Protein AF-A0A229SFH8-F1 (afdb_monomer)

Sequence (79 aa):
MGRRFGQQAGDGESAGHESGRRIVTLLRKKKADLTVDDEKHMRKVVGYVHRHLAQRPAGDIRNTRWRYSLMNWGHDPGK

pLDDT: mean 84.52, std 19.39, range [36.19, 97.12]

Mean predicted aligned error: 7.58 Å

Foldseek 3Di:
DDDDPDDPPDPDDDPLLVLLVLVVVLVPDDPVPDDPVNVVSVVVLVVVLVVLVVVDDPDDPPPDPSQVSNVSSVDHPVD

Solvent-accessible surface area (backbone atoms only — not comparable to full-atom values): 5101 Å² total; per-residue (Å²): 138,84,84,81,88,75,80,90,84,63,104,59,85,52,71,41,56,58,46,31,53,52,49,56,54,54,75,71,50,55,80,90,73,61,47,74,66,53,52,52,48,52,54,51,48,53,55,48,51,56,59,52,58,76,62,62,72,84,77,88,52,91,91,34,72,68,47,54,50,37,44,32,61,76,38,64,94,87,113

Organism: NCBI:txid589330

Structure (mmCIF, N/CA/C/O backbone):
data_AF-A0A229SFH8-F1
#
_entry.id   AF-A0A229SFH8-F1
#
loop_
_atom_site.group_PDB
_atom_site.id
_atom_site.type_symbol
_atom_site.label_atom_id
_atom_site.label_alt_id
_atom_site.label_comp_id
_atom_site.label_asym_id
_atom_site.label_entity_id
_atom_site.label_seq_id
_atom_site.pdbx_PDB_ins_code
_atom_site.Cartn_x
_atom_site.Cartn_y
_atom_site.Cartn_z
_atom_site.occupancy
_atom_site.B_iso_or_equiv
_atom_site.auth_seq_id
_atom_site.auth_comp_id
_atom_site.auth_asym_id
_atom_site.auth_atom_id
_atom_site.pdbx_PDB_model_num
ATOM 1 N N . MET A 1 1 ? 12.639 13.203 -27.102 1.00 36.19 1 MET A N 1
ATOM 2 C CA . MET A 1 1 ? 12.611 14.093 -25.918 1.00 36.19 1 MET A CA 1
ATOM 3 C C . MET A 1 1 ? 12.265 13.256 -24.680 1.00 36.19 1 MET A C 1
ATOM 5 O O . MET A 1 1 ? 11.095 13.019 -24.412 1.00 36.19 1 MET A O 1
ATOM 9 N N . GLY A 1 2 ? 13.265 12.687 -23.997 1.00 36.66 2 GLY A N 1
ATOM 10 C CA . GLY A 1 2 ? 13.053 11.795 -22.847 1.00 36.66 2 GLY A CA 1
ATOM 11 C C . GLY A 1 2 ? 12.813 12.588 -21.563 1.00 36.66 2 GLY A C 1
ATOM 12 O O . GLY A 1 2 ? 13.662 13.381 -21.159 1.00 36.66 2 GLY A O 1
ATOM 13 N N . ARG A 1 3 ? 11.656 12.398 -20.925 1.00 37.47 3 ARG A N 1
ATOM 14 C CA . ARG A 1 3 ? 11.306 13.068 -19.668 1.00 37.47 3 ARG A CA 1
ATOM 15 C C . ARG A 1 3 ? 12.090 12.411 -18.524 1.00 37.47 3 ARG A C 1
ATOM 17 O O . ARG A 1 3 ? 11.789 11.291 -18.124 1.00 37.47 3 ARG A O 1
ATOM 24 N N . ARG A 1 4 ? 13.127 13.095 -18.030 1.00 37.66 4 ARG A N 1
ATOM 25 C CA . ARG A 1 4 ? 13.870 12.716 -16.820 1.00 37.66 4 ARG A CA 1
ATOM 26 C C . ARG A 1 4 ? 12.951 12.885 -15.607 1.00 37.66 4 ARG A C 1
ATOM 28 O O . ARG A 1 4 ? 12.683 14.009 -15.204 1.00 37.66 4 ARG A O 1
ATOM 35 N N . PHE A 1 5 ? 12.501 11.789 -15.005 1.00 41.25 5 PHE A N 1
ATOM 36 C CA . PHE A 1 5 ? 11.971 11.804 -13.639 1.00 41.25 5 PHE A CA 1
ATOM 37 C C . PHE A 1 5 ? 13.064 11.298 -12.707 1.00 41.25 5 PHE A C 1
ATOM 39 O O . PHE A 1 5 ? 13.100 10.135 -12.318 1.00 41.25 5 PHE A O 1
ATOM 46 N N . GLY A 1 6 ? 14.018 12.178 -12.426 1.00 37.47 6 GLY A N 1
ATOM 47 C CA . GLY A 1 6 ? 15.090 11.920 -11.485 1.00 37.47 6 GLY A CA 1
ATOM 48 C C . GLY A 1 6 ? 15.142 13.039 -10.466 1.00 37.47 6 GLY A C 1
ATOM 49 O O . GLY A 1 6 ? 15.564 14.134 -10.815 1.00 37.47 6 GLY A O 1
ATOM 50 N N . GLN A 1 7 ? 14.819 12.672 -9.225 1.00 41.94 7 GLN A N 1
ATOM 51 C CA . GLN A 1 7 ? 15.292 13.283 -7.979 1.00 41.94 7 GLN A CA 1
ATOM 52 C C . GLN A 1 7 ? 14.436 14.431 -7.430 1.00 41.94 7 GLN A C 1
ATOM 54 O O . GLN A 1 7 ? 14.688 15.604 -7.663 1.00 41.94 7 GLN A O 1
ATOM 59 N N . GLN A 1 8 ? 13.479 14.062 -6.580 1.00 42.12 8 GLN A N 1
ATOM 60 C CA . GLN A 1 8 ? 13.302 14.774 -5.316 1.00 42.12 8 GLN A CA 1
ATOM 61 C C . GLN A 1 8 ? 13.860 13.856 -4.227 1.00 42.12 8 GLN A C 1
ATOM 63 O O . GLN A 1 8 ? 13.156 13.036 -3.648 1.00 42.12 8 GLN A O 1
ATOM 68 N N . ALA A 1 9 ? 15.182 13.913 -4.070 1.00 47.06 9 ALA A N 1
ATOM 69 C CA . ALA A 1 9 ? 15.858 13.531 -2.843 1.00 47.06 9 ALA A CA 1
ATOM 70 C C . ALA A 1 9 ? 16.043 14.837 -2.069 1.00 47.06 9 ALA A C 1
ATOM 72 O O . ALA A 1 9 ? 16.937 15.618 -2.374 1.00 47.06 9 ALA A O 1
ATOM 73 N N . GLY A 1 10 ? 15.129 15.114 -1.153 1.00 40.06 10 GLY A N 1
ATOM 74 C CA . GLY A 1 10 ? 15.243 16.221 -0.217 1.00 40.06 10 GLY A CA 1
ATOM 75 C C . GLY A 1 10 ? 14.495 15.811 1.031 1.00 40.06 10 GLY A C 1
ATOM 76 O O . GLY A 1 10 ? 13.281 15.703 0.944 1.00 40.06 10 GLY A O 1
ATOM 77 N N . ASP A 1 11 ? 15.243 15.463 2.084 1.00 46.34 11 ASP A N 1
ATOM 78 C CA . ASP A 1 11 ? 14.940 15.426 3.532 1.00 46.34 11 ASP A CA 1
ATOM 79 C C . ASP A 1 11 ? 13.474 15.433 4.023 1.00 46.34 11 ASP A C 1
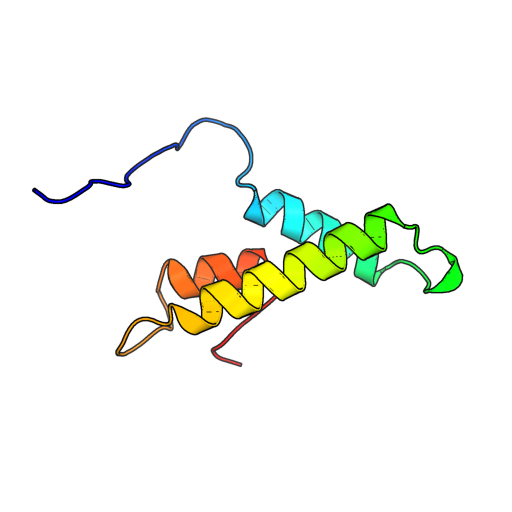ATOM 81 O O . ASP A 1 11 ? 13.122 15.996 5.055 1.00 46.34 11 ASP A O 1
ATOM 85 N N . GLY A 1 12 ? 12.600 14.760 3.294 1.00 47.91 12 GLY A N 1
ATOM 86 C CA . GLY A 1 12 ? 11.188 14.598 3.557 1.00 47.91 12 GLY A CA 1
ATOM 87 C C . GLY A 1 12 ? 10.870 13.156 3.237 1.00 47.91 12 GLY A C 1
AT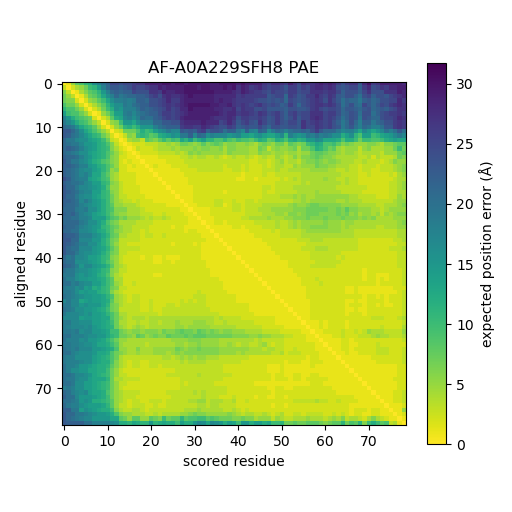OM 88 O O . GLY A 1 12 ? 11.183 12.645 2.160 1.00 47.91 12 GLY A O 1
ATOM 89 N N . GLU A 1 13 ? 10.331 12.458 4.218 1.00 58.72 13 GLU A N 1
ATOM 90 C CA . GLU A 1 13 ? 9.988 11.059 4.086 1.00 58.72 13 GLU A CA 1
ATOM 91 C C . GLU A 1 13 ? 9.208 10.772 2.794 1.00 58.72 13 GLU A C 1
ATOM 93 O O . GLU A 1 13 ? 8.247 11.460 2.452 1.00 58.72 13 GLU A O 1
ATOM 98 N N . SER A 1 14 ? 9.616 9.738 2.052 1.00 74.06 14 SER A N 1
ATOM 99 C CA . SER A 1 14 ? 8.886 9.347 0.846 1.00 74.06 14 SER A CA 1
ATOM 100 C C . SER A 1 14 ? 7.459 8.934 1.209 1.00 74.06 14 SER A C 1
ATOM 102 O O . SER A 1 14 ? 7.269 8.147 2.132 1.00 74.06 14 SER A O 1
ATOM 104 N N . ALA A 1 15 ? 6.468 9.344 0.413 1.00 79.50 15 ALA A N 1
ATOM 105 C CA . ALA A 1 15 ? 5.056 9.003 0.638 1.00 79.50 15 ALA A CA 1
ATOM 106 C C . ALA A 1 15 ? 4.793 7.492 0.846 1.00 79.50 15 ALA A C 1
ATOM 108 O O . ALA A 1 15 ? 3.841 7.111 1.522 1.00 79.50 15 ALA A O 1
ATOM 109 N N . GLY A 1 16 ? 5.642 6.623 0.279 1.00 80.00 16 GLY A N 1
ATOM 110 C CA . GLY A 1 16 ? 5.598 5.181 0.527 1.00 80.00 16 GLY A CA 1
ATOM 111 C C . GLY A 1 16 ? 5.997 4.783 1.951 1.00 80.00 16 GLY A C 1
ATOM 112 O O . GLY A 1 16 ? 5.320 3.954 2.539 1.00 80.00 16 GLY A O 1
ATOM 113 N N . HIS A 1 17 ? 7.034 5.388 2.535 1.00 82.56 17 HIS A N 1
ATOM 114 C CA . HIS A 1 17 ? 7.421 5.118 3.926 1.00 82.56 17 HIS A CA 1
ATOM 115 C C . HIS A 1 17 ? 6.338 5.578 4.909 1.00 82.56 17 HIS A C 1
ATOM 117 O O . HIS A 1 17 ? 5.988 4.829 5.826 1.00 82.56 17 HIS A O 1
ATOM 123 N N . GLU A 1 18 ? 5.736 6.742 4.649 1.00 86.06 18 GLU A N 1
ATOM 124 C CA . GLU A 1 18 ? 4.677 7.282 5.505 1.00 86.06 18 GLU A CA 1
ATOM 125 C C . GLU A 1 18 ? 3.459 6.355 5.470 1.00 86.06 18 GLU A C 1
ATOM 127 O O . GLU A 1 18 ? 2.911 5.966 6.508 1.00 86.06 18 GLU A O 1
ATOM 132 N N . SER A 1 19 ? 3.088 5.921 4.259 1.00 87.50 19 SER A N 1
ATOM 133 C CA . SER A 1 19 ? 2.026 4.942 4.061 1.00 87.50 19 SER A CA 1
ATOM 134 C C . SER A 1 19 ? 2.354 3.608 4.729 1.00 87.50 19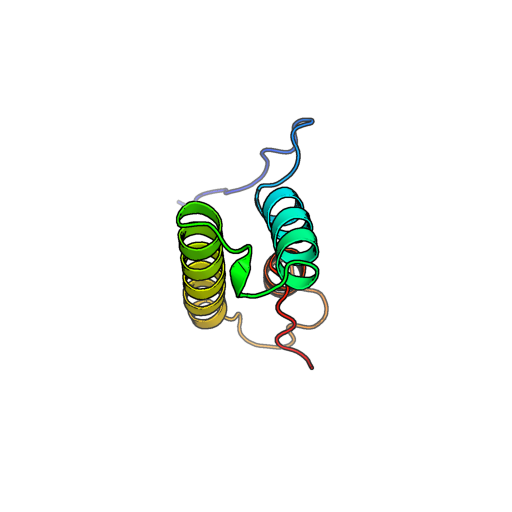 SER A C 1
ATOM 136 O O . SER A 1 19 ? 1.484 3.038 5.381 1.00 87.50 19 SER A O 1
ATOM 138 N N . GLY A 1 20 ? 3.594 3.129 4.627 1.00 88.56 20 GLY A N 1
ATOM 139 C CA . GLY A 1 20 ? 4.051 1.893 5.259 1.00 88.56 20 GLY A CA 1
ATOM 140 C C . GLY A 1 20 ? 3.843 1.898 6.774 1.00 88.56 20 GLY A C 1
ATOM 141 O O . GLY A 1 20 ? 3.267 0.959 7.326 1.00 88.56 20 GLY A O 1
ATOM 142 N N . ARG A 1 21 ? 4.215 2.986 7.460 1.00 90.00 21 ARG A N 1
ATOM 143 C CA . ARG A 1 21 ? 3.960 3.110 8.906 1.00 90.00 21 ARG A CA 1
ATOM 144 C C . ARG A 1 21 ? 2.477 3.122 9.233 1.00 90.00 21 ARG A C 1
ATOM 146 O O . ARG A 1 21 ? 2.054 2.456 10.176 1.00 90.00 21 ARG A O 1
ATOM 153 N N . ARG A 1 22 ? 1.677 3.852 8.452 1.00 92.19 22 ARG A N 1
ATOM 154 C CA . ARG A 1 22 ? 0.230 3.900 8.666 1.00 92.19 22 ARG A CA 1
ATOM 155 C C . ARG A 1 22 ? -0.410 2.527 8.465 1.00 92.19 22 ARG A C 1
ATOM 157 O O . ARG A 1 22 ? -1.242 2.147 9.281 1.00 92.19 22 ARG A O 1
ATOM 164 N N . ILE A 1 23 ? 0.029 1.747 7.475 1.00 93.12 23 ILE A N 1
ATOM 165 C CA . ILE A 1 23 ? -0.402 0.354 7.277 1.00 93.12 23 ILE A CA 1
ATOM 166 C C . ILE A 1 23 ? -0.095 -0.492 8.519 1.00 93.12 23 ILE A C 1
ATOM 168 O O . ILE A 1 23 ? -0.986 -1.176 9.015 1.00 93.12 23 ILE A O 1
ATOM 172 N N . VAL A 1 24 ? 1.120 -0.413 9.076 1.00 93.00 24 VAL A N 1
ATOM 173 C CA . VAL A 1 24 ? 1.479 -1.154 10.302 1.00 93.00 24 VAL A CA 1
ATOM 174 C C . VAL A 1 24 ? 0.585 -0.765 11.482 1.00 93.00 24 VAL A C 1
ATOM 176 O O . VAL A 1 24 ? 0.129 -1.640 12.218 1.00 93.00 24 VAL A O 1
ATOM 179 N N . THR A 1 25 ? 0.289 0.526 11.654 1.00 93.56 25 THR A N 1
ATOM 180 C CA . THR A 1 25 ? -0.644 0.995 12.689 1.00 93.56 25 THR A CA 1
ATOM 181 C C . THR A 1 25 ? -2.046 0.424 12.483 1.00 93.56 25 THR A C 1
ATOM 183 O O . THR A 1 25 ? -2.659 -0.044 13.439 1.00 93.56 25 THR A O 1
ATOM 186 N N . LEU A 1 26 ? -2.548 0.412 11.245 1.00 94.44 26 LEU A N 1
ATOM 187 C CA . LEU A 1 26 ? -3.866 -0.138 10.913 1.00 94.44 26 LEU A CA 1
ATOM 188 C C . LEU A 1 26 ? -3.960 -1.640 11.176 1.00 94.44 26 LEU A C 1
ATOM 190 O O . LEU A 1 26 ? -4.955 -2.093 11.730 1.00 94.44 26 LEU A O 1
ATOM 194 N N . LEU A 1 27 ? -2.913 -2.400 10.847 1.00 92.88 27 LEU A N 1
ATOM 195 C CA . LEU A 1 27 ? -2.853 -3.843 11.104 1.00 92.88 27 LEU A CA 1
ATOM 196 C C . LEU A 1 27 ? -2.911 -4.191 12.600 1.00 92.88 27 LEU A C 1
ATOM 198 O O . LEU A 1 27 ? -3.258 -5.316 12.950 1.00 92.88 27 LEU A O 1
ATOM 202 N N . ARG A 1 28 ? -2.579 -3.240 13.481 1.00 95.19 28 ARG A N 1
ATOM 203 C CA . ARG A 1 28 ? -2.655 -3.395 14.942 1.00 95.19 28 ARG A CA 1
ATOM 204 C C . ARG A 1 28 ? -3.985 -2.927 15.540 1.00 95.19 28 ARG A C 1
ATOM 206 O O . ARG A 1 28 ? -4.230 -3.191 16.715 1.00 95.19 28 ARG A O 1
ATOM 213 N N . LYS A 1 29 ? -4.835 -2.232 14.776 1.00 94.94 29 LYS A N 1
ATOM 214 C CA . LYS A 1 29 ? -6.161 -1.795 15.238 1.00 94.94 29 LYS A CA 1
ATOM 215 C C . LYS A 1 29 ? -7.160 -2.947 15.185 1.00 94.94 29 LYS A C 1
ATOM 217 O O . LYS A 1 29 ? -7.129 -3.776 14.276 1.00 94.94 29 LYS A O 1
ATOM 222 N N . LYS A 1 30 ? -8.110 -2.967 16.124 1.00 95.19 30 LYS A N 1
ATOM 223 C CA . LYS A 1 30 ? -9.295 -3.822 15.989 1.00 95.19 30 LYS A CA 1
ATOM 224 C C . LYS A 1 30 ? -10.209 -3.222 14.927 1.00 95.19 30 LYS A C 1
ATOM 226 O O . LYS A 1 30 ? -10.266 -2.008 14.761 1.00 95.19 30 LYS A O 1
ATOM 231 N N . LYS A 1 31 ? -10.985 -4.068 14.246 1.00 91.62 31 LYS A N 1
ATOM 232 C CA . LYS A 1 31 ? -11.931 -3.611 13.214 1.00 91.62 31 LYS A CA 1
ATOM 233 C C . LYS A 1 31 ? -12.944 -2.586 13.740 1.00 91.62 31 LYS A C 1
ATOM 235 O O . LYS A 1 31 ? -13.299 -1.676 13.006 1.00 91.62 31 LYS A O 1
ATOM 240 N N . ALA A 1 32 ? -13.370 -2.723 14.997 1.00 95.88 32 ALA A N 1
ATOM 241 C CA . ALA A 1 32 ? -14.294 -1.792 15.646 1.00 95.88 32 ALA A CA 1
ATOM 242 C C . ALA A 1 32 ? -13.693 -0.392 15.886 1.00 95.88 32 ALA A C 1
ATOM 244 O O . ALA A 1 32 ? -14.443 0.567 16.021 1.00 95.88 32 ALA A O 1
ATOM 245 N N . ASP A 1 33 ? -12.362 -0.271 15.890 1.00 96.00 33 ASP A N 1
ATOM 246 C CA . ASP A 1 33 ? -11.640 0.985 16.138 1.00 96.00 33 ASP A CA 1
ATOM 247 C C . ASP A 1 33 ? -11.224 1.686 14.828 1.00 96.00 33 ASP A C 1
ATOM 249 O O . ASP A 1 33 ? -10.490 2.680 14.841 1.00 96.00 33 ASP A O 1
ATOM 253 N N . LEU A 1 34 ? -11.626 1.137 13.675 1.00 96.31 34 LEU A N 1
ATOM 254 C CA . LEU A 1 34 ? -11.330 1.717 12.371 1.00 96.31 34 LEU A CA 1
ATOM 255 C C . LEU A 1 34 ? -12.202 2.945 12.131 1.00 96.31 34 LEU A C 1
ATOM 257 O O . LEU A 1 34 ? -13.426 2.905 12.218 1.00 96.31 34 LEU A O 1
ATOM 261 N N . THR A 1 35 ? -11.547 4.038 11.768 1.00 97.12 35 THR A N 1
ATOM 262 C CA . THR A 1 35 ? -12.209 5.283 11.385 1.00 97.12 35 THR A CA 1
ATOM 263 C C . THR A 1 35 ? -12.457 5.335 9.878 1.00 97.12 35 THR A C 1
ATOM 265 O O . THR A 1 35 ? -11.824 4.631 9.089 1.00 97.12 35 THR A O 1
ATOM 268 N N . VAL A 1 36 ? -13.318 6.255 9.441 1.00 96.44 36 VAL A N 1
ATOM 269 C CA . VAL A 1 36 ? -13.533 6.533 8.011 1.00 96.44 36 VAL A CA 1
ATOM 270 C C . VAL A 1 36 ? -12.222 6.893 7.296 1.00 96.44 36 VAL A C 1
ATOM 272 O O . VAL A 1 36 ? -12.008 6.511 6.144 1.00 96.44 36 VAL A O 1
ATOM 275 N N . ASP A 1 37 ? -11.307 7.598 7.963 1.00 95.69 37 ASP A N 1
ATOM 276 C CA . ASP A 1 37 ? -10.023 7.969 7.365 1.00 95.69 37 ASP A CA 1
ATOM 277 C C . ASP A 1 37 ? -9.049 6.794 7.280 1.00 95.69 37 ASP A C 1
ATOM 279 O O . ASP A 1 37 ? -8.247 6.730 6.343 1.00 95.69 37 ASP A O 1
ATOM 283 N N . ASP A 1 38 ? -9.138 5.842 8.209 1.00 96.31 38 ASP A N 1
ATOM 284 C CA . ASP A 1 38 ? -8.437 4.564 8.106 1.00 96.31 38 ASP A CA 1
ATOM 285 C C . ASP A 1 38 ? -8.909 3.803 6.863 1.00 96.31 38 ASP A C 1
ATOM 287 O O . ASP A 1 38 ? -8.087 3.362 6.058 1.00 96.31 38 ASP A O 1
ATOM 291 N N . GLU A 1 39 ? -10.223 3.726 6.633 1.00 95.94 39 GLU A N 1
ATOM 292 C CA . GLU A 1 39 ? -10.763 3.084 5.435 1.00 95.94 39 GLU A CA 1
ATOM 293 C C . GLU A 1 39 ? -10.350 3.781 4.138 1.00 95.94 39 GLU A C 1
ATOM 295 O O . GLU A 1 39 ? -9.975 3.121 3.166 1.00 95.94 39 GLU A O 1
ATOM 300 N N . LYS A 1 40 ? -10.396 5.118 4.095 1.00 96.69 40 LYS A N 1
ATOM 301 C CA . LYS A 1 40 ? -9.911 5.885 2.936 1.00 96.69 40 LYS A CA 1
ATOM 302 C C . LYS A 1 40 ? -8.441 5.581 2.657 1.00 96.69 40 LYS A C 1
ATOM 304 O O . LYS A 1 40 ? -8.062 5.416 1.497 1.00 96.69 40 LYS A O 1
ATOM 309 N N . HIS A 1 41 ? -7.618 5.477 3.701 1.00 94.94 41 HIS A N 1
ATOM 310 C CA . HIS A 1 41 ? -6.215 5.120 3.544 1.00 94.94 41 HIS A CA 1
ATOM 311 C C . HIS A 1 41 ? -6.048 3.693 3.009 1.00 94.94 41 HIS A C 1
ATOM 313 O O . HIS A 1 41 ? -5.308 3.500 2.050 1.00 94.94 41 HIS A O 1
ATOM 319 N N . MET A 1 42 ? -6.789 2.714 3.536 1.00 95.25 42 MET A N 1
ATOM 320 C CA . MET A 1 42 ? -6.771 1.340 3.018 1.00 95.25 42 MET A CA 1
ATOM 321 C C . MET A 1 42 ? -7.158 1.282 1.534 1.00 95.25 42 MET A C 1
ATOM 323 O O . MET A 1 42 ? -6.444 0.681 0.732 1.00 95.25 42 MET A O 1
ATOM 327 N N . ARG A 1 43 ? -8.227 1.986 1.132 1.00 96.94 43 ARG A N 1
ATOM 328 C CA . ARG A 1 43 ? -8.638 2.098 -0.281 1.00 96.94 43 ARG A CA 1
ATOM 329 C C . ARG A 1 43 ? -7.540 2.737 -1.143 1.00 96.94 43 ARG A C 1
ATOM 331 O O . ARG A 1 43 ? -7.280 2.269 -2.251 1.00 96.94 43 ARG A O 1
ATOM 338 N N . LYS A 1 44 ? -6.855 3.768 -0.632 1.00 95.56 44 LYS A N 1
ATOM 339 C CA . LYS A 1 44 ? -5.709 4.403 -1.307 1.00 95.56 44 LYS A CA 1
ATOM 340 C C . LYS A 1 44 ? -4.557 3.417 -1.516 1.00 95.56 44 LYS A C 1
ATOM 342 O O . LYS A 1 44 ? -4.007 3.386 -2.616 1.00 95.56 44 LYS A O 1
ATOM 347 N N . VAL A 1 45 ? -4.219 2.620 -0.500 1.00 95.56 45 VAL A N 1
ATOM 348 C CA . VAL A 1 45 ? -3.165 1.593 -0.568 1.00 95.56 45 VAL A CA 1
ATOM 349 C C . VAL A 1 45 ? -3.502 0.546 -1.628 1.00 95.56 45 VAL A C 1
ATOM 351 O O . VAL A 1 45 ? -2.706 0.337 -2.540 1.00 95.56 45 VAL A O 1
ATOM 354 N N . VAL A 1 46 ? -4.706 -0.034 -1.587 1.00 96.19 46 VAL A N 1
ATOM 355 C CA . VAL A 1 46 ? -5.153 -1.031 -2.580 1.00 96.19 46 VAL A CA 1
ATOM 356 C C . VAL A 1 46 ? -5.111 -0.454 -3.996 1.00 96.19 46 VAL A C 1
ATOM 358 O O . VAL A 1 46 ? -4.548 -1.059 -4.908 1.00 96.19 46 VAL A O 1
ATOM 361 N N . GLY A 1 47 ? -5.642 0.758 -4.184 1.00 96.25 47 GLY A N 1
ATOM 362 C CA . GLY A 1 47 ? -5.621 1.426 -5.483 1.00 96.25 47 GLY A CA 1
ATOM 363 C C . GLY A 1 47 ? -4.204 1.719 -5.983 1.00 96.25 47 GLY A C 1
ATOM 364 O O . GLY A 1 47 ? -3.935 1.612 -7.179 1.00 96.25 47 GLY A O 1
ATOM 365 N N . TYR A 1 48 ? -3.279 2.082 -5.092 1.00 95.44 48 TYR A N 1
ATOM 366 C CA . TYR A 1 48 ? -1.873 2.246 -5.446 1.00 95.44 48 TYR A CA 1
ATOM 367 C C . TYR A 1 48 ? -1.259 0.922 -5.908 1.00 95.44 48 TYR A C 1
ATOM 369 O O . TYR A 1 48 ? -0.723 0.880 -7.014 1.00 95.44 48 TYR A O 1
ATOM 377 N N . VAL A 1 49 ? -1.412 -0.151 -5.124 1.00 95.50 49 VAL A N 1
ATOM 378 C CA . VAL A 1 49 ? -0.874 -1.481 -5.444 1.00 95.50 49 VAL A CA 1
ATOM 379 C C . VAL A 1 49 ? -1.384 -1.965 -6.800 1.00 95.50 49 VAL A C 1
ATOM 381 O O . VAL A 1 49 ? -0.571 -2.306 -7.653 1.00 95.50 49 VAL A O 1
ATOM 384 N N . HIS A 1 50 ? -2.694 -1.912 -7.063 1.00 96.69 50 HIS A N 1
ATOM 385 C CA . HIS A 1 50 ? -3.254 -2.353 -8.347 1.00 96.69 50 HIS A CA 1
ATOM 386 C C . HIS A 1 50 ? -2.696 -1.569 -9.543 1.00 96.69 50 HIS A C 1
ATOM 388 O O . HIS A 1 50 ? -2.287 -2.163 -10.541 1.00 96.69 50 HIS A O 1
ATOM 394 N N . ARG A 1 51 ? -2.625 -0.235 -9.444 1.00 96.94 51 ARG A N 1
ATOM 395 C CA . ARG A 1 51 ? -2.071 0.600 -10.525 1.00 96.94 51 ARG A CA 1
ATOM 396 C C . ARG A 1 51 ? -0.583 0.349 -10.742 1.00 96.94 51 ARG A C 1
ATOM 398 O O . ARG A 1 51 ? -0.139 0.355 -11.884 1.00 96.94 51 ARG A O 1
ATOM 405 N N . HIS A 1 52 ? 0.188 0.143 -9.674 1.00 95.69 52 HIS A N 1
ATOM 406 C CA . HIS A 1 52 ? 1.616 -0.147 -9.795 1.00 95.69 52 HIS A CA 1
ATOM 407 C C . HIS A 1 52 ? 1.870 -1.556 -10.334 1.00 95.69 52 HIS A C 1
ATOM 409 O O . HIS A 1 52 ? 2.759 -1.728 -11.163 1.00 95.69 52 HIS A O 1
ATOM 415 N N . LEU A 1 53 ? 1.065 -2.548 -9.945 1.00 96.06 53 LEU A N 1
ATOM 416 C CA . LEU A 1 53 ? 1.139 -3.902 -10.497 1.00 96.06 53 LEU A CA 1
ATOM 417 C C . LEU A 1 53 ? 0.883 -3.926 -12.007 1.00 96.06 53 LEU A C 1
ATOM 419 O O . LEU A 1 53 ? 1.603 -4.609 -12.729 1.00 96.06 53 LEU A O 1
ATOM 423 N N . ALA A 1 54 ? -0.065 -3.125 -12.500 1.00 96.62 54 ALA A N 1
ATOM 424 C CA . ALA A 1 54 ? -0.316 -2.978 -13.936 1.00 96.62 54 ALA A CA 1
ATOM 425 C C . ALA A 1 54 ? 0.882 -2.389 -14.715 1.00 96.62 54 ALA A C 1
ATOM 427 O O . ALA A 1 54 ? 0.963 -2.542 -15.929 1.00 96.62 54 ALA A O 1
ATOM 428 N N . GLN A 1 55 ? 1.824 -1.738 -14.025 1.00 94.94 55 GLN A N 1
ATOM 429 C CA . GLN A 1 55 ? 3.05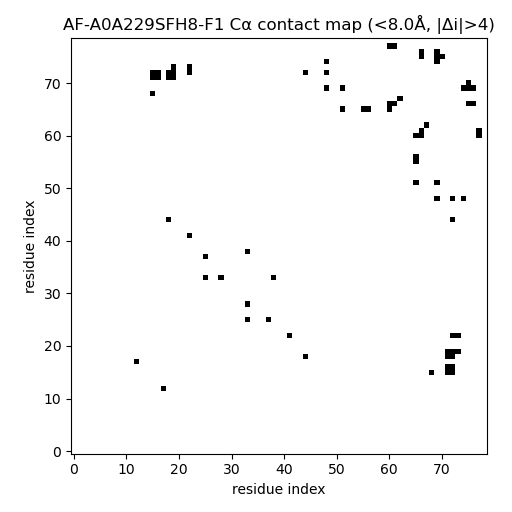3 -1.164 -14.589 1.00 94.94 55 GLN A CA 1
ATOM 430 C C . GLN A 1 55 ? 4.267 -2.092 -14.418 1.00 94.94 55 GLN A C 1
ATOM 432 O O . GLN A 1 55 ? 5.408 -1.625 -14.419 1.00 94.94 55 GLN A O 1
ATOM 437 N N . ARG A 1 56 ? 4.043 -3.398 -14.214 1.00 95.56 56 ARG A N 1
ATOM 438 C CA . ARG A 1 56 ? 5.115 -4.373 -13.996 1.00 95.56 56 ARG A CA 1
ATOM 439 C C . ARG A 1 56 ? 6.146 -4.326 -15.137 1.00 95.56 56 ARG A C 1
ATOM 441 O O . ARG A 1 56 ? 5.768 -4.518 -16.293 1.00 95.56 56 ARG A O 1
ATOM 448 N N . PRO A 1 57 ? 7.441 -4.117 -14.837 1.00 95.00 57 PRO A N 1
ATOM 449 C CA . PRO A 1 57 ? 8.481 -4.169 -15.852 1.00 95.00 57 PRO A CA 1
ATOM 450 C C . PRO A 1 57 ? 8.677 -5.606 -16.347 1.00 95.00 57 PRO A C 1
ATOM 452 O O . PRO A 1 57 ? 8.480 -6.572 -15.605 1.00 95.00 57 PRO A O 1
ATOM 455 N N . ALA A 1 58 ? 9.089 -5.741 -17.606 1.00 93.00 58 ALA A N 1
ATOM 456 C CA . ALA A 1 58 ? 9.484 -7.029 -18.159 1.00 93.00 58 ALA A CA 1
ATOM 457 C C . ALA A 1 58 ? 10.793 -7.529 -17.516 1.00 93.00 58 ALA A C 1
ATOM 459 O O . ALA A 1 58 ? 11.641 -6.732 -17.111 1.00 93.00 58 ALA A O 1
ATOM 460 N N . GLY A 1 59 ? 10.970 -8.851 -17.473 1.00 94.44 59 GLY A N 1
ATOM 461 C CA . GLY A 1 59 ? 12.184 -9.491 -16.962 1.00 94.44 59 GLY A CA 1
ATOM 462 C C . GLY A 1 59 ? 12.206 -9.693 -15.443 1.00 94.44 59 GLY A C 1
ATOM 463 O O . GLY A 1 59 ? 11.166 -9.816 -14.792 1.00 94.44 59 GLY A O 1
ATOM 464 N N . ASP A 1 60 ? 13.418 -9.789 -14.891 1.00 95.50 60 ASP A N 1
ATOM 465 C CA . ASP A 1 60 ? 13.642 -10.027 -13.465 1.00 95.50 60 ASP A CA 1
ATOM 466 C C . ASP A 1 60 ? 13.330 -8.779 -12.629 1.00 95.50 60 ASP A C 1
ATOM 468 O O . ASP A 1 60 ? 13.944 -7.721 -12.769 1.00 95.50 60 ASP A O 1
ATOM 472 N N . ILE A 1 61 ? 12.379 -8.930 -11.712 1.00 95.94 61 ILE A N 1
ATOM 473 C CA . ILE A 1 61 ? 11.881 -7.854 -10.857 1.00 95.94 61 ILE A CA 1
ATOM 474 C C . ILE A 1 61 ? 12.575 -7.775 -9.488 1.00 95.94 61 ILE A C 1
ATOM 476 O O . ILE A 1 61 ? 12.319 -6.814 -8.755 1.00 95.94 61 ILE A O 1
ATOM 480 N N . ARG A 1 62 ? 13.419 -8.755 -9.118 1.00 93.44 62 ARG A N 1
ATOM 481 C CA . ARG A 1 62 ? 13.916 -8.961 -7.739 1.00 93.44 62 ARG A CA 1
ATOM 482 C C . ARG A 1 62 ? 14.537 -7.712 -7.116 1.00 93.44 62 ARG A C 1
ATOM 484 O O . ARG A 1 62 ? 14.223 -7.395 -5.970 1.00 93.44 62 ARG A O 1
ATOM 491 N N . ASN A 1 63 ? 15.347 -6.986 -7.885 1.00 93.69 63 ASN A N 1
ATOM 492 C CA . ASN A 1 63 ? 16.120 -5.830 -7.421 1.00 93.69 63 ASN A CA 1
ATOM 493 C C . ASN A 1 63 ? 15.727 -4.539 -8.156 1.00 93.69 63 ASN A C 1
ATOM 495 O O . ASN A 1 63 ? 16.580 -3.755 -8.569 1.00 93.69 63 ASN A O 1
ATOM 499 N N . THR A 1 64 ? 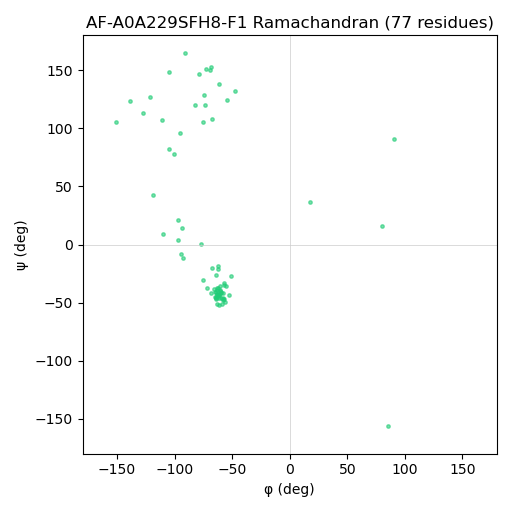14.426 -4.322 -8.363 1.00 94.25 64 THR A N 1
ATOM 500 C CA . 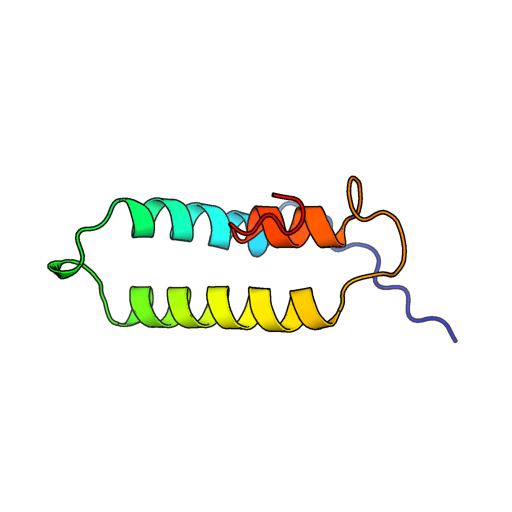THR A 1 64 ? 13.915 -3.161 -9.106 1.00 94.25 64 THR A CA 1
ATOM 501 C C . THR A 1 64 ? 13.311 -2.105 -8.188 1.00 94.25 64 THR A C 1
ATOM 503 O O . THR A 1 64 ? 12.683 -2.412 -7.174 1.00 94.25 64 THR A O 1
ATOM 506 N N . ARG A 1 65 ? 13.416 -0.829 -8.591 1.00 92.62 65 ARG A N 1
ATOM 507 C CA . ARG A 1 65 ? 12.720 0.284 -7.913 1.00 92.62 65 ARG A CA 1
ATOM 508 C C . ARG A 1 65 ? 11.208 0.064 -7.869 1.00 92.62 65 ARG A C 1
ATOM 510 O O . ARG A 1 65 ? 10.583 0.436 -6.885 1.00 92.62 65 ARG A O 1
ATOM 517 N N . TRP A 1 66 ? 10.651 -0.582 -8.894 1.00 94.38 66 TRP A N 1
ATOM 518 C CA . TRP A 1 66 ? 9.248 -0.986 -8.949 1.00 94.38 66 TRP A CA 1
ATOM 519 C C . TRP A 1 66 ? 8.872 -1.918 -7.786 1.00 94.38 66 TRP A C 1
ATOM 521 O O . TRP A 1 66 ? 7.946 -1.612 -7.034 1.00 94.38 66 TRP A O 1
ATOM 531 N N . ARG A 1 67 ? 9.642 -2.997 -7.571 1.00 94.75 67 AR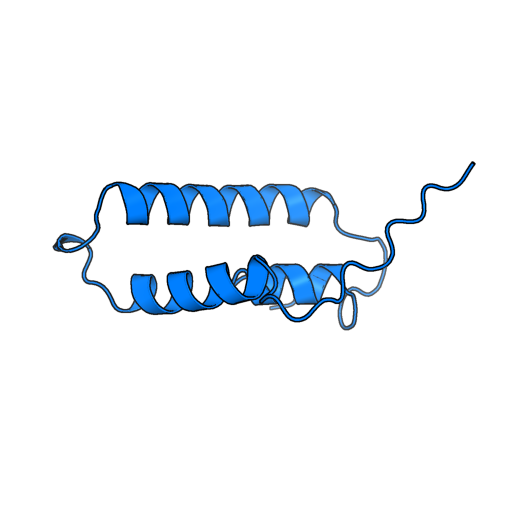G A N 1
ATOM 532 C CA . ARG A 1 67 ? 9.404 -3.929 -6.459 1.00 94.75 67 ARG A CA 1
ATOM 533 C C . ARG A 1 67 ? 9.592 -3.245 -5.106 1.00 94.75 67 ARG A C 1
ATOM 535 O O . ARG A 1 67 ? 8.729 -3.375 -4.245 1.00 94.75 67 ARG A O 1
ATOM 542 N N . TYR A 1 68 ? 10.667 -2.474 -4.932 1.00 92.44 68 TYR A N 1
ATOM 543 C CA . TYR A 1 68 ? 10.903 -1.746 -3.680 1.00 92.44 68 TYR A CA 1
ATOM 544 C C . TYR A 1 68 ? 9.787 -0.745 -3.361 1.00 92.44 68 TYR A C 1
ATOM 546 O O . TYR A 1 68 ? 9.408 -0.594 -2.203 1.00 92.44 68 TYR A O 1
ATOM 554 N N . SER A 1 69 ? 9.215 -0.096 -4.379 1.00 91.38 69 SER A N 1
ATOM 555 C CA . SER A 1 69 ? 8.077 0.798 -4.184 1.00 91.38 69 SER A CA 1
ATOM 556 C C . SER A 1 69 ? 6.853 0.041 -3.667 1.00 91.38 69 SER A C 1
ATOM 558 O O . SER A 1 69 ? 6.279 0.449 -2.665 1.00 91.38 69 SER A O 1
ATOM 560 N N . LEU A 1 70 ? 6.507 -1.109 -4.256 1.00 93.56 70 LEU A N 1
ATOM 561 C CA . LEU A 1 70 ? 5.414 -1.956 -3.759 1.00 93.56 70 LEU A CA 1
ATOM 562 C C . LEU A 1 70 ? 5.647 -2.432 -2.317 1.00 93.56 70 LEU A C 1
ATOM 564 O O . LEU A 1 70 ? 4.722 -2.376 -1.505 1.00 93.56 70 LEU A O 1
ATOM 568 N N . MET A 1 71 ? 6.881 -2.810 -1.969 1.00 92.69 71 MET A N 1
ATOM 569 C CA . MET A 1 71 ? 7.223 -3.249 -0.611 1.00 92.69 71 MET A CA 1
ATOM 570 C C . MET A 1 71 ? 7.035 -2.136 0.424 1.00 92.69 71 MET A C 1
ATOM 572 O O . MET A 1 71 ? 6.534 -2.398 1.516 1.00 92.69 71 MET A O 1
ATOM 576 N N . ASN A 1 72 ? 7.346 -0.886 0.068 1.00 90.56 72 ASN A N 1
ATOM 577 C CA . ASN A 1 72 ? 7.080 0.266 0.936 1.00 90.56 72 ASN A CA 1
ATOM 578 C C . ASN A 1 72 ? 5.575 0.474 1.182 1.00 90.56 72 ASN A C 1
ATOM 580 O O . ASN A 1 72 ? 5.184 0.988 2.224 1.00 90.56 72 ASN A O 1
ATOM 584 N N . TRP A 1 73 ? 4.729 0.023 0.254 1.00 93.19 73 TRP A N 1
ATOM 585 C CA . TRP A 1 73 ? 3.270 0.024 0.380 1.00 93.19 73 TRP A CA 1
ATOM 586 C C . TRP A 1 73 ? 2.704 -1.295 0.933 1.00 93.19 73 TRP A C 1
ATOM 588 O O . TRP A 1 73 ? 1.497 -1.523 0.868 1.00 93.19 73 TRP A O 1
ATOM 598 N N . GLY A 1 74 ? 3.556 -2.159 1.494 1.00 90.25 74 GLY A N 1
ATOM 599 C CA . GLY A 1 74 ? 3.145 -3.397 2.156 1.00 90.25 74 GLY A CA 1
ATOM 600 C C . GLY A 1 74 ? 2.828 -4.563 1.216 1.00 90.25 74 GLY A C 1
ATOM 601 O O . GLY A 1 74 ? 2.204 -5.526 1.654 1.00 90.25 74 GLY A O 1
ATOM 602 N N . HIS A 1 75 ? 3.241 -4.506 -0.054 1.00 93.44 75 HIS A N 1
ATOM 603 C CA . HIS A 1 75 ? 3.017 -5.573 -1.032 1.00 93.44 75 HIS A CA 1
ATOM 604 C C . HIS A 1 75 ? 4.340 -6.105 -1.603 1.00 93.44 75 HIS A C 1
ATOM 606 O O . HIS A 1 75 ? 5.143 -5.337 -2.125 1.00 93.44 75 HIS A O 1
ATOM 612 N N . ASP A 1 76 ? 4.566 -7.422 -1.555 1.00 93.69 76 ASP A N 1
ATOM 613 C CA . ASP A 1 76 ? 5.712 -8.061 -2.218 1.00 93.69 76 ASP A CA 1
ATOM 614 C C . ASP A 1 76 ? 5.229 -8.926 -3.396 1.00 93.69 76 ASP A C 1
ATOM 616 O O . ASP A 1 76 ? 4.666 -9.992 -3.163 1.00 93.69 76 ASP A O 1
ATOM 620 N N . PRO A 1 77 ? 5.447 -8.504 -4.655 1.00 91.81 77 PRO A N 1
ATOM 621 C CA . PRO A 1 77 ? 5.010 -9.240 -5.846 1.00 91.81 77 PRO A CA 1
ATOM 622 C C . PRO A 1 77 ? 5.888 -10.459 -6.188 1.00 91.81 77 PRO A C 1
ATOM 624 O O . PRO A 1 77 ? 5.681 -11.079 -7.234 1.00 91.81 77 PRO A O 1
ATOM 627 N N . GLY A 1 78 ? 6.929 -10.731 -5.394 1.00 85.81 78 GLY A N 1
ATOM 628 C CA . GLY A 1 78 ? 7.840 -11.866 -5.565 1.00 85.81 78 GLY A CA 1
ATOM 629 C C . GLY A 1 78 ? 7.700 -12.953 -4.496 1.00 85.81 78 GLY A C 1
ATOM 630 O O . GLY A 1 78 ? 8.568 -13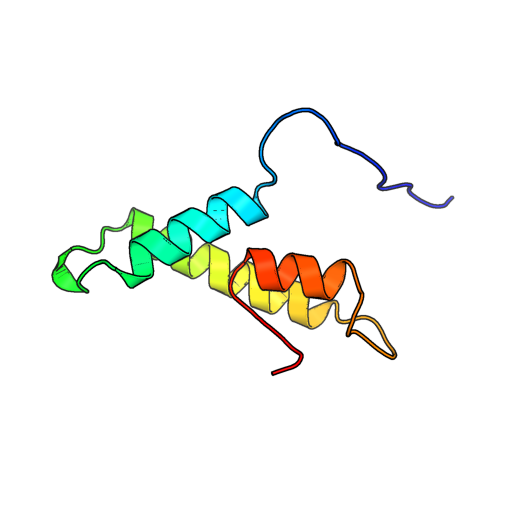.821 -4.438 1.00 85.81 78 GLY A O 1
ATOM 631 N N . LYS A 1 79 ? 6.672 -12.872 -3.643 1.00 75.38 79 LYS A N 1
ATOM 632 C CA . LYS A 1 79 ? 6.314 -13.896 -2.654 1.00 75.38 79 LYS A CA 1
ATOM 633 C C . LYS A 1 79 ? 5.114 -14.716 -3.096 1.00 75.38 79 LYS A C 1
ATOM 635 O O . LYS A 1 79 ? 4.291 -14.175 -3.866 1.00 75.38 79 LYS A O 1
#

Radius of gyration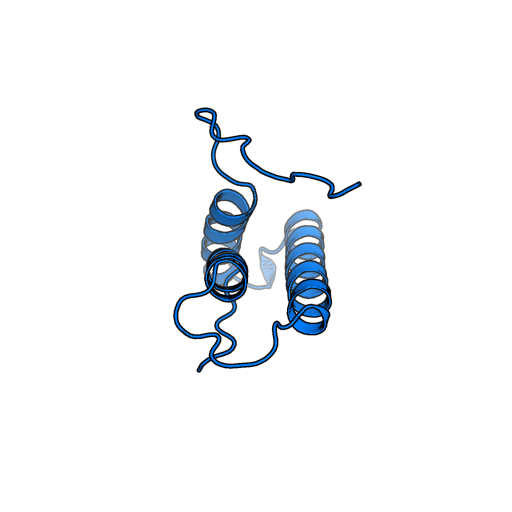: 14.8 Å; Cα contacts (8 Å, |Δi|>4): 39; chains: 1; bounding box: 30×30×42 Å

Secondary structure (DSSP, 8-state):
---------SSS--HHHHHHHHHHHHHTS-GGG--HHHHHHHHHHHHHHHHHHTTPPSS--TT-HHHHHHHHTT--TT-

InterPro domains:
  IPR021487 Protein of unknown function DUF3140 [PF11338] (6-71)
  IPR021487 Protein of unknown function DUF3140 [PTHR40630] (7-78)
  IPR036911 Beta-catenin-interacting ICAT superfamily [SSF81730] (17-62)